Protein AF-Q8U1Q4-F1 (afdb_monomer)

Sequence (138 aa):
MEGVVPPRYCHSPSHGQFSWWAYNCQVYGEEGEEVIYLLFLVFGYSIMVFGALGLVRFPDLYTRLHAATKCDTGGMIGIILGLVFLTDASLFIKAKMFLLLFLIAMINPMVSHAIARGAYKMGIKPQVKVDMYGWDNP

Radius of gyration: 22.17 Å; Cα contacts (8 Å, |Δi|>4): 78; chains: 1; bounding box: 56×40×62 Å

Structure (mmCIF, N/CA/C/O backbone):
data_AF-Q8U1Q4-F1
#
_entry.id   AF-Q8U1Q4-F1
#
loop_
_atom_site.group_PDB
_atom_site.id
_atom_site.type_symbol
_atom_site.label_atom_id
_atom_site.label_alt_id
_atom_site.label_comp_id
_atom_site.label_asym_id
_atom_site.label_entity_id
_atom_site.label_seq_id
_atom_site.pdbx_PDB_ins_code
_atom_site.Cartn_x
_atom_site.Cartn_y
_atom_site.Cartn_z
_atom_site.occupancy
_atom_site.B_iso_or_equiv
_atom_site.auth_seq_id
_atom_site.auth_comp_id
_atom_site.auth_asym_id
_atom_site.auth_atom_id
_atom_site.pdbx_PDB_model_num
ATOM 1 N N . MET A 1 1 ? -28.191 -4.385 41.759 1.00 35.94 1 MET A N 1
ATOM 2 C CA . MET A 1 1 ? -26.988 -5.208 41.966 1.00 35.94 1 MET A CA 1
ATOM 3 C C . MET A 1 1 ? -27.149 -6.445 41.101 1.00 35.94 1 MET A C 1
ATOM 5 O O . MET A 1 1 ? -28.021 -7.254 41.371 1.00 35.94 1 MET A O 1
ATOM 9 N N . GLU A 1 2 ? -26.409 -6.445 39.991 1.00 43.47 2 GLU A N 1
ATOM 10 C CA . GLU A 1 2 ? -25.906 -7.621 39.265 1.00 43.47 2 GLU A CA 1
ATOM 11 C C . GLU A 1 2 ? -26.930 -8.643 38.750 1.00 43.47 2 GLU A C 1
ATOM 13 O O . GLU A 1 2 ? -27.045 -9.761 39.235 1.00 43.47 2 GLU A O 1
ATOM 18 N N . GLY A 1 3 ? -27.619 -8.265 37.674 1.00 33.81 3 GLY A N 1
ATOM 19 C CA . GLY A 1 3 ? -28.292 -9.198 36.770 1.00 33.81 3 GLY A CA 1
ATOM 20 C C . GLY A 1 3 ? -27.562 -9.298 35.432 1.00 33.81 3 GLY A C 1
ATOM 21 O O . GLY A 1 3 ? -28.179 -9.086 34.394 1.00 33.81 3 GLY A O 1
ATOM 22 N N . VAL A 1 4 ? -26.246 -9.548 35.444 1.00 47.12 4 VAL A N 1
ATOM 23 C CA . VAL A 1 4 ? -25.491 -9.893 34.227 1.00 47.12 4 VAL A CA 1
ATOM 24 C C . VAL A 1 4 ? -25.908 -11.305 33.829 1.00 47.12 4 VAL A C 1
ATOM 26 O O . VAL A 1 4 ? -25.449 -12.295 34.394 1.00 47.12 4 VAL A O 1
ATOM 29 N N . VAL A 1 5 ? -26.846 -11.389 32.892 1.00 55.16 5 VAL A N 1
ATOM 30 C CA . VAL A 1 5 ? -27.264 -12.648 32.277 1.00 55.16 5 VAL A CA 1
ATOM 31 C C . VAL A 1 5 ? -26.092 -13.160 31.428 1.00 55.16 5 VAL A C 1
ATOM 33 O O . VAL A 1 5 ? -25.649 -12.440 30.534 1.00 55.16 5 VAL A O 1
ATOM 36 N N . PRO A 1 6 ? -25.553 -14.368 31.666 1.00 53.53 6 PRO A N 1
ATOM 37 C CA . PRO A 1 6 ? -24.512 -14.911 30.804 1.00 53.53 6 PRO A CA 1
ATOM 38 C C . PRO A 1 6 ? -25.119 -15.344 29.456 1.00 53.53 6 PRO A C 1
ATOM 40 O O . PRO A 1 6 ? -26.159 -16.016 29.456 1.00 53.53 6 PRO A O 1
ATOM 43 N N . PRO A 1 7 ? -24.493 -15.036 28.304 1.00 52.34 7 PRO A N 1
ATOM 44 C CA . PRO A 1 7 ? -24.896 -15.626 27.036 1.00 52.34 7 PRO A CA 1
ATOM 45 C C . PRO A 1 7 ? -24.579 -17.125 27.060 1.00 52.34 7 PRO A C 1
ATOM 47 O O . PRO A 1 7 ? -23.431 -17.565 27.148 1.00 52.34 7 PRO A O 1
ATOM 50 N N . ARG A 1 8 ? -25.646 -17.920 27.025 1.00 52.16 8 ARG A N 1
ATOM 51 C CA . ARG A 1 8 ? -25.608 -19.377 26.983 1.00 52.16 8 ARG A CA 1
ATOM 52 C C . ARG A 1 8 ? -25.363 -19.854 25.542 1.00 52.16 8 ARG A C 1
ATOM 54 O O . ARG A 1 8 ? -26.208 -19.660 24.681 1.00 52.16 8 ARG A O 1
ATOM 61 N N . TYR A 1 9 ? -24.237 -20.552 25.366 1.00 49.09 9 TYR A N 1
ATOM 62 C CA . TYR A 1 9 ? -23.902 -21.518 24.306 1.00 49.09 9 TYR A CA 1
ATOM 63 C C . TYR A 1 9 ? -23.562 -20.990 22.900 1.00 49.09 9 TYR A C 1
ATOM 65 O O . TYR A 1 9 ? -24.341 -21.104 21.959 1.00 49.09 9 TYR A O 1
ATOM 73 N N . CYS A 1 10 ? -22.292 -20.609 22.717 1.00 41.25 10 CYS A N 1
ATOM 74 C CA . CYS A 1 10 ? -21.593 -20.867 21.457 1.00 41.25 10 CYS A CA 1
ATOM 75 C C . CYS A 1 10 ? -21.393 -22.382 21.321 1.00 41.25 10 CYS A C 1
ATOM 77 O O . CYS A 1 10 ? -20.514 -22.966 21.958 1.00 41.25 10 CYS A O 1
ATOM 79 N N . HIS A 1 11 ? -22.220 -23.029 20.507 1.00 41.91 11 HIS A N 1
ATOM 80 C CA . HIS A 1 11 ? -21.928 -24.376 20.041 1.00 41.91 11 HIS A CA 1
ATOM 81 C C . HIS A 1 11 ? -20.732 -24.281 19.083 1.00 41.91 11 HIS A C 1
ATOM 83 O O . HIS A 1 11 ? -20.810 -23.606 18.061 1.00 41.91 11 HIS A O 1
ATOM 89 N N . SER A 1 12 ? -19.614 -24.916 19.433 1.00 51.47 12 SER A N 1
ATOM 90 C CA . SER A 1 12 ? -18.468 -25.093 18.537 1.00 51.47 12 SER A CA 1
ATOM 91 C C . SER A 1 12 ? -18.867 -26.019 17.381 1.0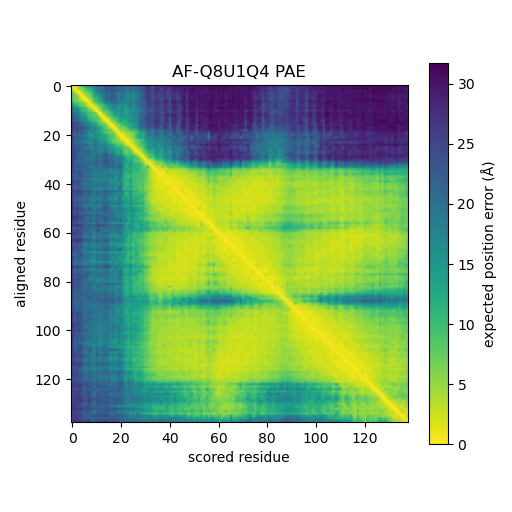0 51.47 12 SER A C 1
ATOM 93 O O . SER A 1 12 ? -19.249 -27.163 17.652 1.00 51.47 12 SER A O 1
ATOM 95 N N . PRO A 1 13 ? -18.777 -25.592 16.107 1.00 45.38 13 PRO A N 1
ATOM 96 C CA . PRO A 1 13 ? -18.748 -26.502 14.980 1.00 45.38 13 PRO A CA 1
ATOM 97 C C . PRO A 1 13 ? -17.285 -26.891 14.746 1.00 45.38 13 PRO A C 1
ATOM 99 O O . PRO A 1 13 ? -16.493 -26.157 14.152 1.00 45.38 13 PRO A O 1
ATOM 102 N N . SER A 1 14 ? -16.912 -28.068 15.236 1.00 53.03 14 SER A N 1
ATOM 103 C CA . SER A 1 14 ? -15.761 -28.795 14.713 1.00 53.03 14 SER A CA 1
ATOM 104 C C . SER A 1 14 ? -15.999 -29.068 13.224 1.00 53.03 14 SER A C 1
ATOM 106 O O . SER A 1 14 ? -17.073 -29.548 12.877 1.00 53.03 14 SER A O 1
ATOM 108 N N . HIS A 1 15 ? -14.984 -28.805 12.393 1.00 42.06 15 HIS A N 1
ATOM 109 C CA . HIS A 1 15 ? -14.918 -28.937 10.924 1.00 42.06 15 HIS A CA 1
ATOM 110 C C . HIS A 1 15 ? -15.135 -27.638 10.110 1.00 42.06 15 HIS A C 1
ATOM 112 O O . HIS A 1 15 ? -16.161 -27.411 9.488 1.00 42.06 15 HIS A O 1
ATOM 118 N N . GLY A 1 16 ? -14.070 -26.837 9.991 1.00 50.59 16 GLY A N 1
ATOM 119 C CA . GLY A 1 16 ? -13.467 -26.622 8.667 1.00 50.59 16 GLY A CA 1
ATOM 120 C C . GLY A 1 16 ? -14.094 -25.649 7.659 1.00 50.59 16 GLY A C 1
ATOM 121 O O . GLY A 1 16 ? -13.717 -25.746 6.494 1.00 50.59 16 GLY A O 1
ATOM 122 N N . GLN A 1 17 ? -14.962 -24.702 8.032 1.00 44.31 17 GLN A N 1
ATOM 123 C CA . GLN A 1 17 ? -15.272 -23.537 7.182 1.00 44.31 17 GLN A CA 1
ATOM 124 C C . GLN A 1 17 ? -15.967 -22.413 7.972 1.00 44.31 17 GLN A C 1
ATOM 126 O O . GLN A 1 17 ? -16.822 -22.676 8.807 1.00 44.31 17 GLN A O 1
ATOM 131 N N . PHE A 1 18 ? -15.613 -21.159 7.661 1.00 43.69 18 PHE A N 1
ATOM 132 C CA . PHE A 1 18 ? -16.285 -19.918 8.084 1.00 43.69 18 PHE A CA 1
ATOM 133 C C . PHE A 1 18 ? -16.177 -19.500 9.569 1.00 43.69 18 PHE A C 1
ATOM 135 O O . PHE A 1 18 ? -17.147 -19.500 10.320 1.00 43.69 18 PHE A O 1
ATOM 142 N N . SER A 1 19 ? -15.025 -18.929 9.951 1.00 49.03 19 SER A N 1
ATOM 143 C CA . SER A 1 19 ? -14.927 -18.020 11.112 1.00 49.03 19 SER A CA 1
ATOM 144 C C . SER A 1 19 ? -15.813 -16.767 10.977 1.00 49.03 19 SER A C 1
ATOM 146 O O . SER A 1 19 ? -16.064 -16.081 11.958 1.00 49.03 19 SER A O 1
ATOM 148 N N . TRP A 1 20 ? -16.324 -16.479 9.777 1.00 43.38 20 TRP A N 1
ATOM 149 C CA . TRP A 1 20 ? -17.102 -15.288 9.429 1.00 43.38 20 TRP A CA 1
ATOM 150 C C . TRP A 1 20 ? -18.419 -15.129 10.216 1.00 43.38 20 TRP A C 1
ATOM 152 O O . TRP A 1 20 ? -18.794 -14.007 10.536 1.00 43.38 20 TRP A O 1
ATOM 162 N N . TRP A 1 21 ? -19.122 -16.205 10.585 1.00 37.50 21 TRP A N 1
ATOM 163 C CA . TRP A 1 21 ? -20.447 -16.099 11.232 1.00 37.50 21 TRP A CA 1
ATOM 164 C C . TRP A 1 21 ? -20.398 -15.633 12.702 1.00 37.50 21 TRP A C 1
ATOM 166 O O . TRP A 1 21 ? -21.326 -14.979 13.165 1.00 37.50 21 TRP A O 1
ATOM 176 N N . ALA A 1 22 ? -19.304 -15.894 13.427 1.00 44.94 22 ALA A N 1
ATOM 177 C CA . ALA A 1 22 ? -19.152 -15.471 14.826 1.00 44.94 22 ALA A CA 1
ATOM 178 C C . ALA A 1 22 ? -18.764 -13.985 14.970 1.00 44.94 22 ALA A C 1
ATOM 180 O O . ALA A 1 22 ? -19.193 -13.332 15.916 1.00 44.94 22 ALA A O 1
ATOM 181 N N . TYR A 1 23 ? -18.009 -13.431 14.012 1.00 52.00 23 TYR A N 1
ATOM 182 C CA . TYR A 1 23 ? -17.658 -12.002 13.990 1.00 52.00 23 TYR A CA 1
ATOM 183 C C . TYR A 1 23 ? -18.864 -11.101 13.684 1.00 52.00 23 TYR A C 1
ATOM 185 O O . TYR A 1 23 ? -18.948 -9.996 14.207 1.00 52.00 23 TYR A O 1
ATOM 193 N N . ASN A 1 24 ? -19.813 -11.571 12.867 1.00 49.53 24 ASN A N 1
ATOM 194 C CA . ASN A 1 24 ? -20.966 -10.766 12.451 1.00 49.53 24 ASN A CA 1
ATOM 195 C C . ASN A 1 24 ? -21.992 -10.527 13.573 1.00 49.53 24 ASN A C 1
ATOM 197 O O . ASN A 1 24 ? -22.751 -9.571 13.494 1.00 49.53 24 ASN A O 1
ATOM 201 N N . CYS A 1 25 ? -22.019 -11.345 14.630 1.00 42.94 25 CYS A N 1
ATOM 202 C CA . CYS A 1 25 ? -23.035 -11.225 15.682 1.00 42.94 25 CYS A CA 1
ATOM 203 C C . CYS A 1 25 ? -22.681 -10.210 16.790 1.00 42.94 25 CYS A C 1
ATOM 205 O O . CYS A 1 25 ? -23.539 -9.896 17.608 1.00 42.94 25 CYS A O 1
ATOM 207 N N . GLN A 1 26 ? -21.442 -9.698 16.829 1.00 47.78 26 GLN A N 1
ATOM 208 C CA . GLN A 1 26 ? -20.974 -8.734 17.840 1.00 47.78 26 GLN A CA 1
ATOM 209 C C . GLN A 1 26 ? -21.002 -7.270 17.355 1.00 47.78 26 GLN A C 1
ATOM 211 O O . GLN A 1 26 ? -20.800 -6.366 18.153 1.00 47.78 26 GLN A O 1
ATOM 216 N N . VAL A 1 27 ? -21.258 -7.031 16.063 1.00 53.78 27 VAL A N 1
ATOM 217 C CA . VAL A 1 27 ? -21.132 -5.708 15.416 1.00 53.78 27 VAL A CA 1
ATOM 218 C C . VAL A 1 27 ? -22.473 -4.964 15.266 1.00 53.78 27 VAL A C 1
ATOM 220 O O . VAL A 1 27 ? -22.474 -3.783 14.952 1.00 53.78 27 VAL A O 1
ATOM 223 N N . TYR A 1 28 ? -23.615 -5.616 15.514 1.00 48.00 28 TYR A N 1
ATOM 224 C CA . TYR A 1 28 ? -24.951 -5.014 15.364 1.00 48.00 28 TYR A CA 1
ATOM 225 C C . TYR A 1 28 ? -25.431 -4.321 16.646 1.00 48.00 28 TYR A C 1
ATOM 227 O O . TYR A 1 28 ? -26.325 -4.831 17.329 1.00 48.00 28 TYR A O 1
ATOM 235 N N . GLY A 1 29 ? -24.853 -3.174 16.986 1.00 44.25 29 GLY A N 1
ATOM 236 C CA . GLY A 1 29 ? -25.367 -2.383 18.096 1.00 44.25 29 GLY A CA 1
ATOM 237 C C . GLY A 1 29 ? -24.450 -1.250 18.519 1.00 44.25 29 GLY A C 1
ATOM 238 O O . GLY A 1 29 ? -23.712 -1.437 19.477 1.00 44.25 29 GLY A O 1
ATOM 239 N N . GLU A 1 30 ? -24.525 -0.107 17.831 1.00 46.94 30 GLU A N 1
ATOM 240 C CA . GLU A 1 30 ? -24.546 1.269 18.379 1.00 46.94 30 GLU A CA 1
ATOM 241 C C . GLU A 1 30 ? -24.826 2.270 17.228 1.00 46.94 30 GLU A C 1
ATOM 243 O O . GLU A 1 30 ? -24.016 2.455 16.321 1.00 46.94 30 GLU A O 1
ATOM 24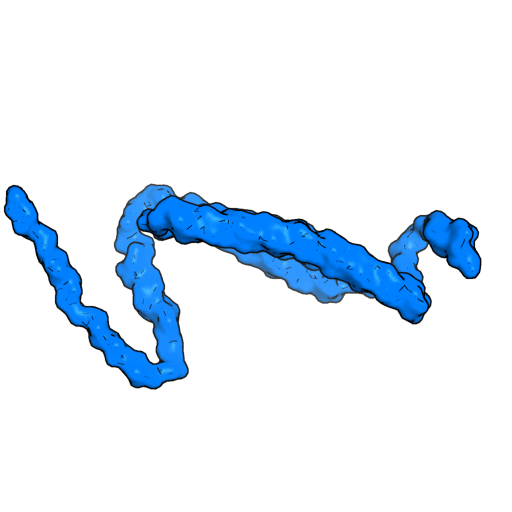8 N N . GLU A 1 31 ? -25.982 2.946 17.244 1.00 56.41 31 GLU A N 1
ATOM 249 C CA . GLU A 1 31 ? -26.594 3.615 16.071 1.00 56.41 31 GLU A CA 1
ATOM 250 C C . GLU A 1 31 ? -25.910 4.922 15.574 1.00 56.41 31 GLU A C 1
ATOM 252 O O . GLU A 1 31 ? -26.512 5.709 14.842 1.00 56.41 31 GLU A O 1
ATOM 257 N N . GLY A 1 32 ? -24.639 5.168 15.922 1.00 58.59 32 GLY A N 1
ATOM 258 C CA . GLY A 1 32 ? -23.882 6.365 15.506 1.00 58.59 32 GLY A CA 1
ATOM 259 C C . GLY A 1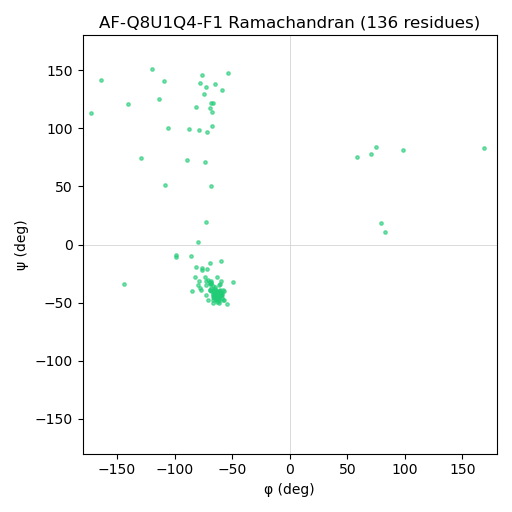 32 ? -22.390 6.148 15.219 1.00 58.59 32 GLY A C 1
ATOM 260 O O . GLY A 1 32 ? -21.851 6.752 14.290 1.00 58.59 32 GLY A O 1
ATOM 261 N N . GLU A 1 33 ? -21.727 5.250 15.950 1.00 57.47 33 GLU A N 1
ATOM 262 C CA . GLU A 1 33 ? -20.303 4.912 15.762 1.00 57.47 33 GLU A CA 1
ATOM 263 C C . GLU A 1 33 ? -20.085 3.999 14.536 1.00 57.47 33 GLU A C 1
ATOM 265 O O . GLU A 1 33 ? -18.992 3.946 13.960 1.00 57.47 33 GLU A O 1
ATOM 270 N N . GLU A 1 34 ? -21.144 3.315 14.080 1.00 66.31 34 GLU A N 1
ATOM 271 C CA . GLU A 1 34 ? -21.050 2.320 13.012 1.00 66.31 34 GLU A CA 1
ATOM 272 C C . GLU A 1 34 ? -20.637 2.893 11.657 1.00 66.31 34 GLU A C 1
ATOM 274 O O . GLU A 1 34 ? -19.850 2.310 10.903 1.00 66.31 34 GLU A O 1
ATOM 279 N N . VAL A 1 35 ? -21.124 4.094 11.366 1.00 76.00 35 VAL A N 1
ATOM 280 C CA . VAL A 1 35 ? -20.897 4.757 10.082 1.00 76.00 35 VAL A CA 1
ATOM 281 C C . VAL A 1 35 ? -19.432 5.167 9.929 1.00 76.00 35 VAL A C 1
ATOM 283 O O . VAL A 1 35 ? -18.890 5.108 8.825 1.00 76.00 35 VAL A O 1
ATOM 286 N N . ILE A 1 36 ? -18.771 5.544 11.027 1.00 81.56 36 ILE A N 1
ATOM 287 C CA . ILE A 1 36 ? -17.391 6.046 11.027 1.00 81.56 36 ILE A CA 1
ATOM 288 C C . ILE A 1 36 ? -16.404 4.919 10.720 1.00 81.56 36 ILE A C 1
ATOM 290 O O . ILE A 1 36 ? -15.545 5.085 9.844 1.00 81.56 36 ILE A O 1
ATOM 294 N N . TYR A 1 37 ? -16.527 3.763 11.385 1.00 81.69 37 TYR A N 1
ATOM 295 C CA . TYR A 1 37 ? -15.626 2.643 11.104 1.00 81.69 37 TYR A CA 1
ATOM 296 C C . TYR A 1 37 ? -15.877 2.064 9.706 1.00 81.69 37 TYR A C 1
ATOM 298 O O . TYR A 1 37 ? -14.912 1.719 9.018 1.00 81.69 37 TYR A O 1
ATOM 306 N N . LEU A 1 38 ? -17.140 2.002 9.253 1.00 84.44 38 LEU A N 1
ATOM 307 C CA . LEU A 1 38 ? -17.497 1.568 7.898 1.00 84.44 38 LEU A CA 1
ATOM 308 C C . LEU A 1 38 ? -16.868 2.482 6.846 1.00 84.44 38 LEU A C 1
ATOM 310 O O . LEU A 1 38 ? -16.286 1.986 5.882 1.00 84.44 38 LEU A O 1
ATOM 314 N N . LEU A 1 39 ? -16.918 3.802 7.050 1.00 88.38 39 LEU A N 1
ATOM 315 C CA . LEU A 1 39 ? -16.269 4.780 6.174 1.00 88.38 39 LEU A CA 1
ATOM 316 C C . LEU A 1 39 ? -14.765 4.522 6.064 1.00 88.38 39 LEU A C 1
ATOM 318 O O . LEU A 1 39 ? -14.234 4.465 4.955 1.00 88.38 39 LEU A O 1
ATOM 322 N N . PHE A 1 40 ? -14.088 4.320 7.196 1.00 87.69 40 PHE A N 1
ATOM 323 C CA . PHE A 1 40 ? -12.651 4.041 7.227 1.00 87.69 40 PHE A CA 1
ATOM 324 C C . PHE A 1 40 ? -12.286 2.712 6.553 1.00 87.69 40 PHE A C 1
ATOM 326 O O . PHE A 1 40 ? -11.312 2.653 5.795 1.00 87.69 40 PHE A O 1
ATOM 333 N N . LEU A 1 41 ? -13.083 1.664 6.773 1.00 88.50 41 LEU A N 1
ATOM 334 C CA . LEU A 1 41 ? -12.889 0.354 6.149 1.00 88.50 41 LEU A CA 1
ATOM 335 C C . LEU A 1 41 ? -13.105 0.400 4.636 1.00 88.50 41 LEU A C 1
ATOM 337 O O . LEU A 1 41 ? -12.261 -0.086 3.881 1.00 88.50 41 LEU A O 1
ATOM 341 N N . VAL A 1 42 ? -14.201 1.012 4.184 1.00 90.62 42 VAL A N 1
ATOM 342 C CA . VAL A 1 42 ? -14.509 1.165 2.756 1.00 90.62 42 VAL A CA 1
ATOM 343 C C . VAL A 1 42 ? -13.451 2.031 2.079 1.00 90.62 42 VAL A C 1
ATOM 345 O O . VAL A 1 42 ? -12.987 1.688 0.991 1.00 90.62 42 VAL A O 1
ATOM 348 N N . PHE A 1 43 ? -13.006 3.106 2.730 1.00 91.81 43 PHE A N 1
ATOM 349 C CA . PHE A 1 43 ? -11.934 3.953 2.220 1.00 91.81 43 PHE A CA 1
ATOM 350 C C . PHE A 1 43 ? -10.617 3.175 2.073 1.00 91.81 43 PHE A C 1
ATOM 352 O O . PHE A 1 43 ? -10.040 3.158 0.983 1.00 91.81 43 PHE A O 1
ATOM 359 N N . GLY A 1 44 ? -10.183 2.457 3.115 1.00 91.44 44 GLY A N 1
ATOM 360 C CA . GLY A 1 44 ? -8.980 1.618 3.071 1.00 91.44 44 GLY A CA 1
ATOM 361 C C . GLY A 1 44 ? -9.049 0.532 1.992 1.00 91.44 44 GLY A C 1
ATOM 362 O O . GLY A 1 44 ? -8.102 0.356 1.220 1.00 91.44 44 GLY A O 1
ATOM 363 N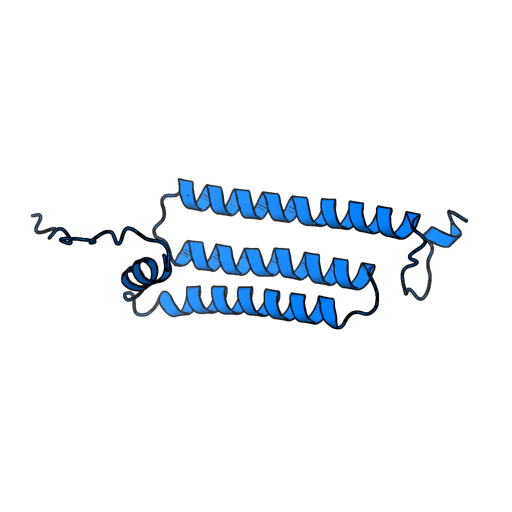 N . TYR A 1 45 ? -10.194 -0.143 1.872 1.00 91.94 45 TYR A N 1
ATOM 364 C CA . TYR A 1 45 ? -10.418 -1.157 0.842 1.00 91.94 45 TYR A CA 1
ATOM 365 C C . TYR A 1 45 ? -10.405 -0.557 -0.568 1.00 91.94 45 TYR A C 1
ATOM 367 O O . TYR A 1 45 ? -9.769 -1.106 -1.468 1.00 91.94 45 TYR A O 1
ATOM 375 N N . SER A 1 46 ? -11.036 0.605 -0.762 1.00 93.56 46 SER A N 1
ATOM 376 C CA . SER A 1 46 ? -11.041 1.288 -2.057 1.00 93.56 46 SER A CA 1
ATOM 377 C C . SER A 1 46 ? -9.620 1.607 -2.531 1.00 93.56 46 SER A C 1
ATOM 379 O O . SER A 1 46 ? -9.293 1.346 -3.687 1.00 93.56 46 SER A O 1
ATOM 381 N N . ILE A 1 47 ? -8.734 2.060 -1.633 1.00 93.00 47 ILE A N 1
ATOM 382 C CA . ILE A 1 47 ? -7.325 2.339 -1.948 1.00 93.00 47 ILE A CA 1
ATOM 383 C C . ILE A 1 47 ? -6.584 1.063 -2.363 1.00 93.00 47 ILE A C 1
ATOM 385 O O . ILE A 1 47 ? -5.808 1.103 -3.321 1.00 93.00 47 ILE A O 1
ATOM 389 N N . MET A 1 48 ? -6.831 -0.069 -1.697 1.00 93.00 48 MET A N 1
ATOM 390 C CA . MET A 1 48 ? -6.244 -1.353 -2.099 1.00 93.00 48 MET A CA 1
ATOM 391 C C . MET A 1 48 ? -6.722 -1.795 -3.485 1.00 93.00 48 MET A C 1
ATOM 393 O O . MET A 1 48 ? -5.909 -2.242 -4.297 1.00 93.00 48 MET A O 1
ATOM 397 N N . VAL A 1 49 ? -8.006 -1.602 -3.800 1.00 93.75 49 VAL A N 1
ATOM 398 C CA . VAL A 1 49 ? -8.552 -1.883 -5.136 1.00 93.75 49 VAL A CA 1
ATOM 399 C C . VAL A 1 49 ? -7.924 -0.966 -6.190 1.00 93.75 49 VAL A C 1
ATOM 401 O O . VAL A 1 49 ? -7.462 -1.451 -7.224 1.00 93.75 49 VAL A O 1
ATOM 404 N N . PHE A 1 50 ? -7.827 0.341 -5.929 1.00 91.94 50 PHE A N 1
ATOM 405 C CA . PHE A 1 50 ? -7.145 1.276 -6.831 1.00 91.94 50 PHE A CA 1
ATOM 406 C C . PHE A 1 50 ? -5.660 0.935 -7.009 1.00 91.94 50 PHE A C 1
ATOM 408 O O . PHE A 1 50 ? -5.130 1.078 -8.110 1.00 91.94 50 PHE A O 1
ATOM 415 N N . GLY A 1 51 ? -5.001 0.428 -5.968 1.00 90.88 51 GLY A N 1
ATOM 416 C CA . GLY A 1 51 ? -3.623 -0.056 -6.038 1.00 90.88 51 GLY A CA 1
ATOM 417 C C . GLY A 1 51 ? -3.453 -1.282 -6.915 1.00 90.88 51 GLY A C 1
ATOM 418 O O . GLY A 1 51 ? -2.567 -1.304 -7.770 1.00 90.88 51 GLY A O 1
ATOM 419 N N . ALA A 1 52 ? -4.339 -2.266 -6.764 1.00 91.44 52 ALA A N 1
ATOM 420 C CA . ALA A 1 52 ? -4.365 -3.446 -7.621 1.00 91.44 52 ALA A CA 1
ATOM 421 C C . ALA A 1 52 ? -4.617 -3.066 -9.091 1.00 91.44 52 ALA A C 1
ATOM 423 O O . ALA A 1 52 ? -3.921 -3.548 -9.987 1.00 91.44 52 ALA A O 1
ATOM 424 N N . LEU A 1 53 ? -5.544 -2.136 -9.345 1.00 93.12 53 LEU A N 1
ATOM 425 C CA . LEU A 1 53 ? -5.795 -1.597 -10.686 1.00 93.12 53 LEU A CA 1
ATOM 426 C C . LEU A 1 53 ? -4.580 -0.839 -11.245 1.00 93.12 53 LEU A C 1
ATOM 428 O O . LEU A 1 53 ? -4.245 -0.996 -12.421 1.00 93.12 53 LEU A O 1
ATOM 432 N N . GLY A 1 54 ? -3.890 -0.054 -10.413 1.00 88.12 54 GLY A N 1
ATOM 433 C CA . GLY A 1 54 ? -2.653 0.638 -10.780 1.00 88.12 54 GLY A CA 1
ATOM 434 C C . GLY A 1 54 ? -1.548 -0.336 -11.189 1.00 88.12 54 GLY A C 1
ATOM 435 O O . GLY A 1 54 ? -0.902 -0.146 -12.217 1.00 88.12 54 GLY A O 1
ATOM 436 N N . LEU A 1 55 ? -1.389 -1.433 -10.450 1.00 90.19 55 LEU A N 1
ATOM 437 C CA . LEU A 1 55 ? -0.430 -2.500 -10.753 1.00 90.19 55 LEU A CA 1
ATOM 438 C C . LEU A 1 55 ? -0.647 -3.129 -12.138 1.00 90.19 55 LEU A C 1
ATOM 440 O O . LEU A 1 55 ? 0.326 -3.409 -12.839 1.00 90.19 55 LEU A O 1
ATOM 444 N N . VAL A 1 56 ? -1.907 -3.315 -12.546 1.00 91.94 56 VAL A N 1
ATOM 445 C CA . VAL A 1 56 ? -2.262 -3.868 -13.865 1.00 91.94 56 VAL A CA 1
ATOM 446 C C . VAL A 1 56 ? -2.100 -2.831 -14.978 1.00 91.94 56 VAL A C 1
ATOM 448 O O . VAL A 1 56 ? -1.651 -3.171 -16.073 1.00 91.94 56 VAL A O 1
ATOM 451 N N . ARG A 1 57 ? -2.458 -1.565 -14.725 1.00 92.00 57 ARG A N 1
ATOM 452 C CA . ARG A 1 57 ? -2.479 -0.52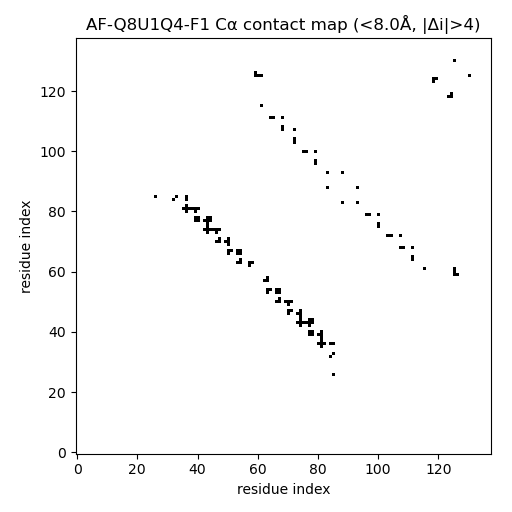6 -15.766 1.00 92.00 57 ARG A CA 1
ATOM 453 C C . ARG A 1 57 ? -1.115 0.100 -16.045 1.00 92.00 57 ARG A C 1
ATOM 455 O O . ARG A 1 57 ? -0.894 0.564 -17.163 1.00 92.00 57 ARG A O 1
ATOM 462 N N . PHE A 1 58 ? -0.209 0.137 -15.070 1.00 89.69 58 PHE A N 1
ATOM 463 C CA . PHE A 1 58 ? 1.106 0.732 -15.283 1.00 89.69 58 PHE A CA 1
ATOM 464 C C . PHE A 1 58 ? 2.004 -0.182 -16.136 1.00 89.69 58 PHE A C 1
ATOM 466 O O . PHE A 1 58 ? 2.129 -1.368 -15.832 1.00 89.69 58 PHE A O 1
ATOM 473 N N . PRO A 1 59 ? 2.638 0.324 -17.209 1.00 84.94 59 PRO A N 1
ATOM 474 C CA . PRO A 1 59 ? 3.474 -0.494 -18.091 1.00 84.94 59 PRO A CA 1
ATOM 475 C C . PRO A 1 59 ? 4.897 -0.729 -17.553 1.00 84.94 59 PRO A C 1
ATOM 477 O O . PRO A 1 59 ? 5.545 -1.679 -17.976 1.00 84.94 59 PRO A O 1
ATOM 480 N N . ASP A 1 60 ? 5.380 0.096 -16.618 1.00 88.75 60 ASP A N 1
ATOM 481 C CA . ASP A 1 60 ? 6.770 0.082 -16.143 1.00 88.75 60 ASP A CA 1
ATOM 482 C C . ASP A 1 60 ? 6.906 -0.458 -14.706 1.00 88.75 60 ASP A C 1
ATOM 484 O O . ASP A 1 60 ? 6.094 -0.141 -13.832 1.00 88.75 60 ASP A O 1
ATOM 488 N N . LEU A 1 61 ? 7.955 -1.248 -14.441 1.00 89.31 61 LEU A N 1
ATOM 489 C CA . LEU A 1 61 ? 8.176 -1.909 -13.147 1.00 89.31 61 LEU A CA 1
ATOM 490 C C . LEU A 1 61 ? 8.304 -0.899 -11.998 1.00 89.31 61 LEU A C 1
ATOM 492 O O . LEU A 1 61 ? 7.671 -1.081 -10.959 1.00 89.31 61 LEU A O 1
ATOM 496 N N . TYR A 1 62 ? 9.050 0.191 -12.184 1.00 90.69 62 TYR A N 1
ATOM 497 C CA . TYR A 1 62 ? 9.259 1.203 -11.145 1.00 90.69 62 TYR A CA 1
ATOM 498 C C . TYR A 1 62 ? 7.956 1.935 -10.823 1.00 90.69 62 TYR A C 1
ATOM 500 O O . TYR A 1 62 ? 7.633 2.160 -9.654 1.00 90.69 62 TYR A O 1
ATOM 508 N N . THR A 1 63 ? 7.156 2.235 -11.849 1.00 91.25 63 THR A N 1
ATOM 509 C CA . THR A 1 63 ? 5.834 2.853 -11.654 1.00 91.25 63 THR A CA 1
ATOM 510 C C . THR A 1 63 ? 4.844 1.922 -10.943 1.00 91.25 63 THR A C 1
ATOM 512 O O . THR A 1 63 ? 4.090 2.385 -10.084 1.00 91.25 63 THR A O 1
ATOM 515 N N . ARG A 1 64 ? 4.898 0.605 -11.200 1.00 92.62 64 ARG A N 1
ATOM 516 C CA . ARG A 1 64 ? 4.126 -0.407 -10.451 1.00 92.62 64 ARG A CA 1
ATOM 517 C C . ARG A 1 64 ? 4.550 -0.483 -8.986 1.00 92.62 64 ARG A C 1
ATOM 519 O O . ARG A 1 64 ? 3.691 -0.539 -8.111 1.00 92.62 64 ARG A O 1
ATOM 526 N N . LEU A 1 65 ? 5.855 -0.453 -8.717 1.00 92.56 65 LEU A N 1
ATOM 527 C CA . LEU A 1 65 ? 6.421 -0.508 -7.365 1.00 92.56 65 LEU A CA 1
ATOM 528 C C . LEU A 1 65 ? 5.997 0.704 -6.520 1.00 92.56 65 LEU A C 1
ATOM 530 O O . LEU A 1 65 ? 5.633 0.576 -5.348 1.00 92.56 65 LEU A O 1
ATOM 534 N N . HIS A 1 66 ? 5.979 1.884 -7.142 1.00 90.44 66 HIS A N 1
ATOM 535 C CA . HIS A 1 66 ? 5.512 3.119 -6.514 1.00 90.44 66 HIS A CA 1
ATOM 536 C C . HIS A 1 66 ? 4.014 3.092 -6.213 1.00 90.44 66 HIS A C 1
ATOM 538 O O . HIS A 1 66 ? 3.580 3.505 -5.139 1.00 90.44 66 HIS A O 1
ATOM 544 N N . ALA A 1 67 ? 3.211 2.588 -7.151 1.00 92.44 67 ALA A N 1
ATOM 545 C CA . ALA A 1 67 ? 1.780 2.420 -6.934 1.00 92.44 67 ALA A CA 1
ATOM 546 C C . ALA A 1 67 ? 1.500 1.426 -5.792 1.00 92.44 67 ALA A C 1
ATOM 548 O O . ALA A 1 67 ? 0.706 1.726 -4.903 1.00 92.44 67 ALA A O 1
ATOM 549 N N . ALA A 1 68 ? 2.206 0.291 -5.768 1.00 92.31 68 ALA A N 1
ATOM 550 C CA . ALA A 1 68 ? 2.040 -0.747 -4.752 1.00 92.31 68 ALA A CA 1
ATOM 551 C C . ALA A 1 68 ? 2.349 -0.237 -3.335 1.00 92.31 68 ALA A C 1
ATOM 553 O O . ALA A 1 68 ? 1.539 -0.404 -2.427 1.00 92.31 68 ALA A O 1
ATOM 554 N N . THR A 1 69 ? 3.482 0.444 -3.151 1.00 92.81 69 THR A N 1
ATOM 555 C CA . THR A 1 69 ? 3.909 0.951 -1.832 1.00 92.81 69 THR A CA 1
ATOM 556 C C . THR A 1 69 ? 2.969 2.018 -1.265 1.00 92.81 69 THR A C 1
ATOM 558 O O . THR A 1 69 ? 2.665 2.009 -0.067 1.00 92.81 69 THR A O 1
ATOM 561 N N . LYS A 1 70 ? 2.454 2.917 -2.113 1.00 91.06 70 LYS A N 1
ATOM 562 C CA . LYS A 1 70 ? 1.455 3.921 -1.709 1.00 91.06 70 LYS A CA 1
ATOM 563 C C . LYS A 1 70 ? 0.137 3.292 -1.276 1.00 91.06 70 LYS A C 1
ATOM 565 O O . LYS A 1 70 ? -0.445 3.710 -0.278 1.00 91.06 70 LYS A O 1
ATOM 570 N N . CYS A 1 71 ? -0.337 2.306 -2.029 1.00 93.06 71 CYS A N 1
ATOM 571 C CA . CYS A 1 71 ? -1.614 1.666 -1.745 1.00 93.06 71 CYS A CA 1
ATOM 572 C C . CYS A 1 71 ? -1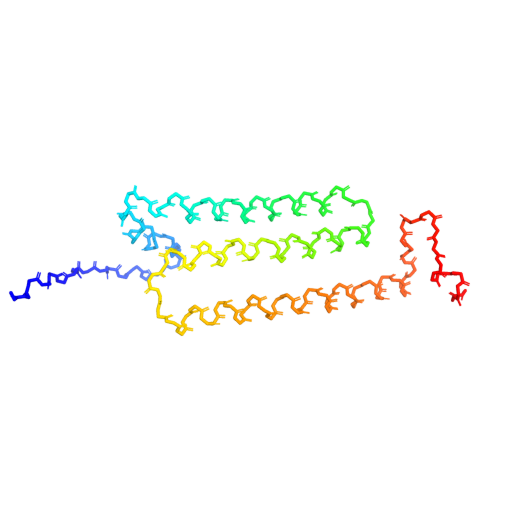.556 0.762 -0.515 1.00 93.06 71 CYS A C 1
ATOM 574 O O . CYS A 1 71 ? -2.523 0.730 0.239 1.00 93.06 71 CYS A O 1
ATOM 576 N N . ASP A 1 72 ? -0.431 0.090 -0.276 1.00 92.38 72 ASP A N 1
ATOM 577 C CA . ASP A 1 72 ? -0.266 -0.772 0.894 1.00 92.38 72 ASP A CA 1
ATOM 578 C C . ASP A 1 72 ? -0.260 0.044 2.198 1.00 92.38 72 ASP A C 1
ATOM 580 O O . ASP A 1 72 ? -1.070 -0.188 3.096 1.00 92.38 72 ASP A O 1
ATOM 584 N N . THR A 1 73 ? 0.564 1.096 2.259 1.00 91.69 73 THR A N 1
ATOM 585 C CA . THR A 1 73 ? 0.617 1.992 3.429 1.00 91.69 73 THR A CA 1
ATOM 586 C C . THR A 1 73 ? -0.696 2.741 3.659 1.00 91.69 73 THR A C 1
ATOM 588 O O . THR A 1 73 ? -1.202 2.752 4.780 1.00 91.69 73 THR A O 1
ATOM 591 N N . GLY A 1 74 ? -1.296 3.321 2.613 1.00 89.88 74 GLY A N 1
ATOM 592 C CA . GLY A 1 7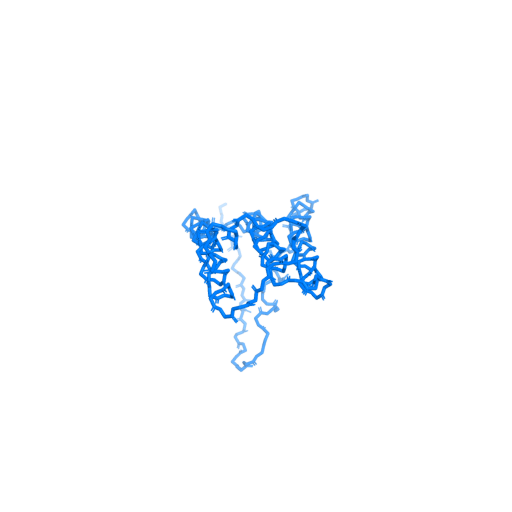4 ? -2.578 4.023 2.725 1.00 89.88 74 GLY A CA 1
ATOM 593 C C . GLY A 1 74 ? -3.743 3.102 3.106 1.00 89.88 74 GLY A C 1
ATOM 594 O O . GLY A 1 74 ? -4.565 3.463 3.950 1.00 89.88 74 GLY A O 1
ATOM 595 N N . GLY A 1 75 ? -3.793 1.896 2.530 1.00 91.44 75 GLY A N 1
ATOM 596 C CA . GLY A 1 75 ? -4.831 0.903 2.807 1.00 91.44 75 GLY A CA 1
ATOM 597 C C . GLY A 1 75 ? -4.765 0.367 4.236 1.00 91.44 75 GLY A C 1
ATOM 598 O O . GLY A 1 75 ? -5.784 0.331 4.927 1.00 91.44 75 GLY A O 1
ATOM 599 N N . MET A 1 76 ? -3.567 0.021 4.720 1.00 91.75 76 MET A N 1
ATOM 600 C CA . MET A 1 76 ? -3.393 -0.473 6.090 1.00 91.75 76 MET A CA 1
ATOM 601 C C . MET A 1 76 ? -3.719 0.573 7.151 1.00 91.75 76 MET A C 1
ATOM 603 O O . MET A 1 76 ? -4.327 0.222 8.160 1.00 91.75 76 MET A O 1
ATOM 607 N N . ILE A 1 77 ? -3.374 1.847 6.925 1.00 91.12 77 ILE A N 1
ATOM 608 C CA . ILE A 1 77 ? -3.759 2.935 7.838 1.00 91.12 77 ILE A CA 1
ATOM 609 C C . ILE A 1 77 ? -5.287 3.003 7.959 1.00 91.12 77 ILE A C 1
ATOM 611 O O . ILE A 1 77 ? -5.806 3.049 9.072 1.00 91.12 77 ILE A O 1
ATOM 615 N N . GLY A 1 78 ? -6.010 2.946 6.834 1.00 88.56 78 GLY A N 1
ATOM 616 C CA . GLY A 1 78 ? -7.476 2.977 6.826 1.00 88.56 78 GLY A CA 1
ATOM 617 C C . GLY A 1 78 ? -8.110 1.791 7.562 1.00 88.56 78 GLY A C 1
ATOM 618 O O . GLY A 1 78 ? -8.979 1.979 8.414 1.00 88.56 78 GLY A O 1
ATOM 619 N N . ILE A 1 79 ? -7.627 0.575 7.289 1.00 89.12 79 ILE A N 1
ATOM 620 C CA . ILE A 1 79 ? -8.141 -0.661 7.903 1.00 89.12 79 ILE A CA 1
ATOM 621 C C . ILE A 1 79 ? -7.861 -0.690 9.411 1.00 89.12 79 ILE A C 1
ATOM 623 O O . ILE A 1 79 ? -8.746 -1.034 10.192 1.00 89.12 79 ILE A O 1
ATOM 627 N N . ILE A 1 80 ? -6.652 -0.315 9.840 1.00 87.94 80 ILE A N 1
ATOM 628 C CA . ILE A 1 80 ? -6.275 -0.340 11.260 1.00 87.94 80 ILE A CA 1
ATOM 629 C C . ILE A 1 80 ? -7.028 0.728 12.048 1.00 87.94 80 ILE A C 1
ATOM 631 O O . ILE A 1 80 ? -7.480 0.441 13.155 1.00 87.94 80 ILE A O 1
ATOM 635 N N . LEU A 1 81 ? -7.224 1.923 11.483 1.00 85.88 81 LEU A N 1
ATOM 636 C CA . LEU A 1 81 ? -8.056 2.946 12.117 1.00 85.88 81 LEU A CA 1
ATOM 637 C C . LEU A 1 81 ? -9.501 2.459 12.272 1.00 85.88 81 LEU A C 1
ATOM 639 O O . LEU A 1 81 ? -10.025 2.520 13.380 1.00 85.88 81 LEU A O 1
ATOM 643 N N . GLY A 1 82 ? -10.101 1.870 11.231 1.00 84.00 82 GLY A N 1
ATOM 644 C CA . GLY A 1 82 ? -11.437 1.265 11.329 1.00 84.00 82 GLY A CA 1
ATOM 645 C C . GLY A 1 82 ? -11.527 0.177 12.408 1.00 84.00 82 GLY A C 1
ATOM 646 O O . GLY A 1 82 ? -12.487 0.135 13.173 1.00 84.00 82 GLY A O 1
ATOM 647 N N . LEU A 1 83 ? -10.493 -0.657 12.542 1.00 81.75 83 LEU A N 1
ATOM 648 C CA . LEU A 1 83 ? -10.453 -1.740 13.529 1.00 81.75 83 LEU A CA 1
ATOM 649 C C . LEU A 1 83 ? -10.297 -1.238 14.978 1.00 81.75 83 LEU A C 1
ATOM 651 O O . LEU A 1 83 ? -10.813 -1.860 15.907 1.00 81.75 83 LEU A O 1
ATOM 655 N N . VAL A 1 84 ? -9.616 -0.104 15.175 1.00 80.38 84 VAL A N 1
ATOM 656 C CA . VAL A 1 84 ? -9.460 0.549 16.487 1.00 80.38 84 VAL A CA 1
ATOM 657 C C . VAL A 1 84 ? -10.781 1.119 17.007 1.00 80.38 84 VAL A C 1
ATOM 659 O O . VAL A 1 84 ? -10.977 1.108 18.226 1.00 80.38 84 VAL A O 1
ATOM 662 N N . PHE A 1 85 ? -11.652 1.591 16.108 1.00 74.81 85 PHE A N 1
ATOM 663 C CA . PHE A 1 85 ? -13.008 2.046 16.434 1.00 74.81 85 PHE A CA 1
ATOM 664 C C . PHE A 1 85 ? -13.990 0.879 16.604 1.00 74.81 85 PHE A C 1
ATOM 666 O O . PHE A 1 85 ? -14.840 0.937 17.478 1.00 74.81 85 PHE A O 1
ATOM 673 N N . LEU A 1 86 ? -13.841 -0.204 15.829 1.00 71.44 86 LEU A N 1
ATOM 674 C CA . LEU A 1 86 ? -14.738 -1.366 15.894 1.00 71.44 86 LEU A CA 1
ATOM 675 C C . LEU A 1 86 ? -14.609 -2.175 17.194 1.00 71.44 86 LEU A C 1
ATOM 677 O O . LEU A 1 86 ? -15.555 -2.828 17.617 1.00 71.44 86 LEU A O 1
ATOM 681 N N . THR A 1 87 ? -13.413 -2.230 17.784 1.00 66.38 87 THR A N 1
ATOM 682 C CA . THR A 1 87 ? -13.158 -3.089 18.947 1.00 66.38 87 THR A CA 1
ATOM 683 C C . THR A 1 87 ? -12.863 -2.257 20.192 1.00 66.38 87 THR A C 1
ATOM 685 O O . THR A 1 87 ? -11.856 -1.538 20.247 1.00 66.38 87 THR A O 1
ATOM 688 N N . ASP A 1 88 ? -13.630 -2.499 21.259 1.00 66.38 88 ASP A N 1
ATOM 689 C CA . ASP A 1 88 ? -13.272 -2.198 22.656 1.00 66.38 88 ASP A CA 1
ATOM 690 C C . ASP A 1 88 ? -12.130 -3.106 23.144 1.00 66.38 88 ASP A C 1
ATOM 692 O O . ASP A 1 88 ? -12.190 -3.807 24.155 1.00 66.38 88 ASP A O 1
ATOM 696 N N . ALA A 1 89 ? -11.064 -3.167 22.352 1.00 65.19 89 ALA A N 1
ATOM 697 C CA . ALA A 1 89 ? -9.925 -4.021 22.602 1.00 65.19 89 ALA A CA 1
ATOM 698 C C . ALA A 1 89 ? -9.086 -3.400 23.714 1.00 65.19 89 ALA A C 1
ATOM 700 O O . ALA A 1 89 ? -8.905 -2.179 23.773 1.00 65.19 89 ALA A O 1
ATOM 701 N N . SER A 1 90 ? -8.486 -4.256 24.541 1.00 76.69 90 SER A N 1
ATOM 702 C CA . SER A 1 90 ? -7.492 -3.817 25.514 1.00 76.69 90 SER A CA 1
ATOM 703 C C . SER A 1 90 ? -6.374 -3.020 24.827 1.00 76.69 90 SER A C 1
ATOM 705 O O . SER A 1 90 ? -5.989 -3.304 23.687 1.00 76.69 90 SER A O 1
ATOM 707 N N . LEU A 1 91 ? -5.810 -2.033 25.533 1.00 79.31 91 LEU A N 1
ATOM 708 C CA . LEU A 1 91 ? -4.700 -1.199 25.044 1.00 79.31 91 LEU A CA 1
ATOM 709 C C . LEU A 1 91 ? -3.538 -2.029 24.465 1.00 79.31 91 LEU A C 1
ATOM 711 O O . LEU A 1 91 ? -2.908 -1.626 23.490 1.00 79.31 91 LEU A O 1
ATOM 715 N N . PHE A 1 92 ? -3.308 -3.228 25.009 1.00 82.38 92 PHE A N 1
ATOM 716 C CA . PHE A 1 92 ? -2.320 -4.183 24.507 1.00 82.38 92 PHE A CA 1
ATOM 717 C C . PHE A 1 92 ? -2.580 -4.647 23.068 1.00 82.38 92 PHE A C 1
ATOM 719 O O . PHE A 1 92 ? -1.632 -4.820 22.302 1.00 82.38 92 PHE A O 1
ATOM 726 N N . ILE A 1 93 ? -3.838 -4.866 22.684 1.00 83.94 93 ILE A N 1
ATOM 727 C CA . ILE A 1 93 ? -4.200 -5.302 21.327 1.00 83.94 93 ILE A CA 1
ATOM 728 C C . ILE A 1 93 ? -4.018 -4.140 20.345 1.00 83.94 93 ILE A C 1
ATOM 730 O O . ILE A 1 93 ? -3.405 -4.324 19.292 1.00 83.94 93 ILE A O 1
ATOM 734 N N . LYS A 1 94 ? -4.453 -2.931 20.722 1.00 82.12 94 LYS A N 1
ATOM 735 C CA . LYS A 1 94 ? -4.280 -1.716 19.906 1.00 82.12 94 LYS A CA 1
ATOM 736 C C . LYS A 1 94 ? -2.795 -1.405 19.664 1.00 82.12 94 LYS A C 1
ATOM 738 O O . LYS A 1 94 ? -2.397 -1.133 18.533 1.00 82.12 94 LYS A O 1
ATOM 743 N N . ALA A 1 95 ? -1.949 -1.561 20.686 1.00 87.19 95 ALA A N 1
ATOM 744 C CA . ALA A 1 95 ? -0.499 -1.395 20.558 1.00 87.19 95 ALA A CA 1
ATOM 745 C C . ALA A 1 95 ? 0.136 -2.399 19.576 1.00 87.19 95 ALA A C 1
ATOM 747 O O . ALA A 1 95 ? 0.990 -2.020 18.775 1.00 87.19 95 ALA A O 1
ATOM 748 N N . LYS A 1 96 ? -0.304 -3.667 19.583 1.00 88.56 96 LYS A N 1
ATOM 749 C CA . LYS A 1 96 ? 0.170 -4.684 18.626 1.00 88.56 96 LYS A CA 1
ATOM 750 C C . LYS A 1 96 ? -0.199 -4.339 17.183 1.00 88.56 96 LYS A C 1
ATOM 752 O O . LYS A 1 96 ? 0.632 -4.511 16.296 1.00 88.56 96 LYS A O 1
ATOM 757 N N . MET A 1 97 ? -1.410 -3.834 16.947 1.00 88.19 97 MET A N 1
ATOM 758 C CA . MET A 1 97 ? -1.839 -3.402 15.610 1.00 88.19 97 MET A CA 1
ATOM 759 C C . MET A 1 97 ? -1.006 -2.225 15.100 1.00 88.19 97 MET A C 1
ATOM 761 O O . MET A 1 97 ? -0.570 -2.231 13.952 1.00 88.19 97 MET A O 1
ATOM 765 N N . PHE A 1 98 ? -0.718 -1.249 15.963 1.00 88.62 98 PHE A N 1
ATOM 766 C CA . PHE A 1 98 ? 0.121 -0.109 15.593 1.00 88.62 98 PHE A CA 1
ATOM 767 C C . PHE A 1 98 ? 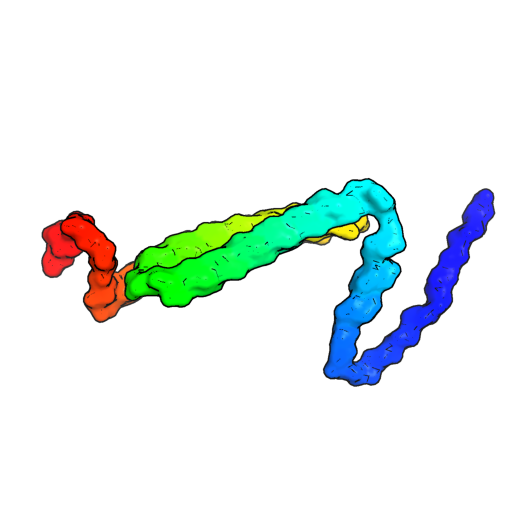1.577 -0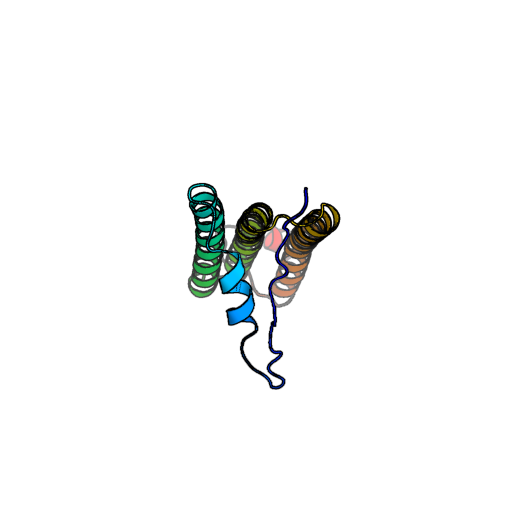.518 15.322 1.00 88.62 98 PHE A C 1
ATOM 769 O O . PHE A 1 98 ? 2.192 -0.046 14.368 1.00 88.62 98 PHE A O 1
ATOM 776 N N . LEU A 1 99 ? 2.118 -1.450 16.112 1.00 92.62 99 LEU A N 1
ATOM 777 C CA . LEU A 1 99 ? 3.441 -2.030 15.872 1.00 92.62 99 LEU A CA 1
ATOM 778 C C . LEU A 1 99 ? 3.502 -2.764 14.526 1.00 92.62 99 LEU A C 1
ATOM 780 O O . LEU A 1 99 ? 4.489 -2.640 13.804 1.00 92.62 99 LEU A O 1
ATOM 784 N N . LEU A 1 100 ? 2.443 -3.492 14.168 1.00 90.69 100 LEU A N 1
ATOM 785 C CA . LEU A 1 100 ? 2.335 -4.169 12.878 1.00 90.69 100 LEU A CA 1
ATOM 786 C C . LEU A 1 100 ? 2.298 -3.167 11.713 1.00 90.69 100 LEU A C 1
ATOM 788 O O . LEU A 1 100 ? 3.040 -3.339 10.747 1.00 90.69 100 LEU A O 1
ATOM 792 N N . LEU A 1 101 ? 1.519 -2.086 11.836 1.00 91.62 101 LEU A N 1
ATOM 793 C CA . LEU A 1 101 ? 1.500 -0.992 10.857 1.00 91.62 101 LEU A CA 1
ATOM 794 C C . LEU A 1 101 ? 2.890 -0.382 10.660 1.00 91.62 101 LEU A C 1
ATOM 796 O O . LEU A 1 101 ? 3.340 -0.200 9.530 1.00 91.62 101 LEU A O 1
ATOM 800 N N . PHE A 1 102 ? 3.574 -0.083 11.764 1.00 92.75 102 PHE A N 1
ATOM 801 C CA . PHE A 1 102 ? 4.913 0.493 11.744 1.00 92.75 102 PHE A CA 1
ATOM 802 C C . PHE A 1 102 ? 5.918 -0.434 11.054 1.00 92.75 102 PHE A C 1
ATOM 804 O O . PHE A 1 102 ? 6.704 0.005 10.212 1.00 92.75 102 PHE A O 1
ATOM 811 N N . LEU A 1 103 ? 5.863 -1.729 11.370 1.00 93.69 103 LEU A N 1
ATOM 812 C CA . LEU A 1 103 ? 6.740 -2.720 10.766 1.00 93.69 103 LEU A CA 1
ATOM 813 C C . LEU A 1 103 ? 6.522 -2.804 9.250 1.00 93.69 103 LEU A C 1
ATOM 815 O O . LEU A 1 103 ? 7.489 -2.807 8.492 1.00 93.69 103 LEU A O 1
ATOM 819 N N . ILE A 1 104 ? 5.270 -2.809 8.793 1.00 91.75 104 ILE A N 1
ATOM 820 C CA . ILE A 1 104 ? 4.960 -2.885 7.361 1.00 91.75 104 ILE A CA 1
ATOM 821 C C . ILE A 1 104 ? 5.375 -1.600 6.635 1.00 91.75 104 ILE A C 1
ATOM 823 O O . ILE A 1 104 ? 5.988 -1.661 5.566 1.00 91.75 104 ILE A O 1
ATOM 827 N N . ALA A 1 105 ? 5.154 -0.438 7.252 1.00 91.81 105 ALA A N 1
ATOM 828 C CA . ALA A 1 105 ? 5.611 0.841 6.718 1.00 91.81 105 ALA A CA 1
ATOM 829 C C . ALA A 1 105 ? 7.142 0.906 6.553 1.00 91.81 105 ALA A C 1
ATOM 831 O O . ALA A 1 105 ? 7.616 1.558 5.627 1.00 91.81 105 ALA A O 1
ATOM 832 N N . MET A 1 106 ? 7.913 0.213 7.399 1.00 94.25 106 MET A N 1
ATOM 833 C CA . MET A 1 106 ? 9.369 0.062 7.249 1.00 94.25 106 MET A CA 1
ATOM 834 C C . MET A 1 106 ? 9.757 -0.983 6.192 1.00 94.25 106 MET A C 1
ATOM 836 O O . MET A 1 106 ? 10.728 -0.788 5.459 1.00 94.25 106 MET A O 1
ATOM 840 N N . ILE A 1 107 ? 9.013 -2.086 6.087 1.00 94.50 107 ILE A N 1
ATOM 841 C CA . ILE A 1 107 ? 9.272 -3.152 5.107 1.00 94.50 107 ILE A CA 1
ATOM 842 C C . ILE A 1 107 ? 9.057 -2.650 3.677 1.00 94.50 107 ILE A C 1
ATOM 844 O O . ILE A 1 107 ? 9.872 -2.939 2.803 1.00 94.50 107 ILE A O 1
ATOM 848 N N . ASN A 1 108 ? 8.022 -1.850 3.434 1.00 93.50 108 ASN A N 1
ATOM 849 C CA . ASN A 1 108 ? 7.692 -1.349 2.099 1.00 93.50 108 ASN A CA 1
ATOM 850 C C . ASN A 1 108 ? 8.838 -0.609 1.378 1.00 93.50 108 ASN A C 1
ATOM 852 O O . ASN A 1 108 ? 9.157 -0.989 0.246 1.00 93.50 108 ASN A O 1
ATOM 856 N N . PRO A 1 109 ? 9.520 0.391 1.972 1.00 92.06 109 PRO A N 1
ATOM 857 C CA . PRO A 1 109 ? 10.666 1.033 1.334 1.00 92.06 109 PRO A CA 1
ATOM 858 C C . PRO A 1 109 ? 11.874 0.095 1.214 1.00 92.06 109 PRO A C 1
ATOM 860 O O . PRO A 1 109 ? 12.591 0.176 0.217 1.00 92.06 109 PRO A O 1
ATOM 863 N N . MET A 1 110 ? 12.085 -0.828 2.163 1.00 95.12 110 MET A N 1
ATOM 864 C CA . MET A 1 110 ? 13.158 -1.828 2.069 1.00 95.12 110 MET A CA 1
ATOM 865 C C . MET A 1 110 ? 12.958 -2.763 0.869 1.00 95.12 110 MET A C 1
ATOM 867 O O . MET A 1 110 ? 13.871 -2.942 0.060 1.00 95.12 110 MET A O 1
ATOM 871 N N . VAL A 1 111 ? 11.752 -3.313 0.719 1.00 93.94 111 VAL A N 1
ATOM 872 C CA . VAL A 1 111 ? 11.376 -4.199 -0.391 1.00 93.94 111 VAL A CA 1
ATOM 873 C C . VAL A 1 111 ? 11.436 -3.446 -1.716 1.00 93.94 111 VAL A C 1
ATOM 875 O O . VAL A 1 111 ? 12.049 -3.926 -2.668 1.00 93.94 111 VAL A O 1
ATOM 878 N N . SER A 1 112 ? 10.877 -2.235 -1.770 1.00 93.50 112 SER A N 1
ATOM 879 C CA . SER A 1 112 ? 10.907 -1.408 -2.977 1.00 93.50 112 SER A CA 1
ATOM 880 C C . SER A 1 112 ? 12.338 -1.091 -3.417 1.00 93.50 112 SER A C 1
ATOM 882 O O . SER A 1 112 ? 12.661 -1.187 -4.599 1.00 93.50 112 SER A O 1
ATOM 884 N N . HIS A 1 113 ? 13.225 -0.750 -2.482 1.00 92.88 113 HIS A N 1
ATOM 885 C CA . HIS A 1 113 ? 14.620 -0.461 -2.802 1.00 92.88 113 HIS A CA 1
ATOM 886 C C . HIS A 1 113 ? 15.373 -1.708 -3.290 1.00 92.88 113 HIS A C 1
ATOM 888 O O . HIS A 1 113 ? 16.092 -1.650 -4.292 1.00 92.88 113 HIS A O 1
ATOM 894 N N . ALA A 1 114 ? 15.176 -2.852 -2.626 1.00 95.44 114 ALA A N 1
ATOM 895 C CA . ALA A 1 114 ? 15.794 -4.117 -3.016 1.00 95.44 114 ALA A CA 1
ATOM 896 C C . ALA A 1 114 ? 15.348 -4.569 -4.418 1.00 95.44 114 ALA A C 1
ATOM 898 O O . ALA A 1 114 ? 16.192 -4.930 -5.243 1.00 95.44 114 ALA A O 1
ATOM 899 N N . ILE A 1 115 ? 14.045 -4.485 -4.713 1.00 94.31 115 ILE A N 1
ATOM 900 C CA . ILE A 1 115 ? 13.491 -4.835 -6.027 1.00 94.31 115 ILE A CA 1
ATOM 901 C C . ILE A 1 115 ? 13.989 -3.864 -7.101 1.00 94.31 115 ILE A C 1
ATOM 903 O O . ILE A 1 115 ? 14.445 -4.317 -8.148 1.00 94.31 115 ILE A O 1
ATOM 907 N N . ALA A 1 116 ? 13.968 -2.550 -6.850 1.00 92.00 116 ALA A N 1
ATOM 908 C CA . ALA A 1 116 ? 14.431 -1.549 -7.813 1.00 92.00 116 ALA A CA 1
ATOM 909 C C . ALA A 1 116 ? 15.912 -1.740 -8.185 1.00 92.00 116 ALA A C 1
ATOM 911 O O . ALA A 1 116 ? 16.272 -1.692 -9.364 1.00 92.00 116 ALA A O 1
ATOM 912 N N . ARG A 1 117 ? 16.770 -2.019 -7.194 1.00 91.00 117 ARG A N 1
ATOM 913 C CA . ARG A 1 117 ? 18.195 -2.304 -7.417 1.00 91.00 117 ARG A CA 1
ATOM 914 C C . ARG A 1 117 ? 18.406 -3.619 -8.171 1.00 91.00 117 ARG A C 1
ATOM 916 O O . ARG A 1 117 ? 19.284 -3.691 -9.029 1.00 91.00 117 ARG A O 1
ATOM 923 N N . GLY A 1 118 ? 17.621 -4.651 -7.858 1.00 93.25 118 GLY A N 1
ATOM 924 C CA . GLY A 1 118 ? 17.647 -5.931 -8.567 1.00 93.25 118 GLY A CA 1
ATOM 925 C C . GLY A 1 118 ? 17.217 -5.794 -10.029 1.00 93.25 118 GLY A C 1
ATOM 926 O O . GLY A 1 118 ? 17.930 -6.250 -10.917 1.00 93.25 118 GLY A O 1
ATOM 927 N N . ALA A 1 119 ? 16.108 -5.098 -10.286 1.00 91.31 119 ALA A N 1
ATOM 928 C CA . ALA A 1 119 ? 15.594 -4.840 -11.630 1.00 91.31 119 ALA A CA 1
ATOM 929 C C . ALA A 1 119 ? 16.602 -4.067 -12.493 1.00 91.31 119 ALA A C 1
ATOM 931 O O . ALA A 1 119 ? 16.859 -4.456 -13.633 1.00 91.31 119 ALA A O 1
ATOM 932 N N . TYR A 1 120 ? 17.244 -3.045 -11.917 1.00 89.00 120 TYR A N 1
ATOM 933 C CA . TYR A 1 120 ? 18.261 -2.265 -12.621 1.00 89.00 120 TYR A CA 1
ATOM 934 C C . TYR A 1 120 ? 19.469 -3.127 -13.018 1.00 89.00 120 TYR A C 1
ATOM 936 O O . TYR A 1 120 ? 19.915 -3.091 -14.162 1.00 89.00 120 TYR A O 1
ATOM 944 N N . LYS A 1 121 ? 19.958 -3.979 -12.105 1.00 88.38 121 LYS A N 1
ATOM 945 C CA . LYS A 1 121 ? 21.057 -4.921 -12.390 1.00 88.38 121 LYS A CA 1
ATOM 946 C C . LYS A 1 121 ? 20.712 -5.957 -13.463 1.00 88.38 121 LYS A C 1
ATOM 948 O O . LYS A 1 121 ? 21.610 -6.421 -14.155 1.00 88.38 121 LYS A O 1
ATOM 953 N N . MET A 1 122 ? 19.436 -6.309 -13.605 1.00 89.81 122 MET A N 1
ATOM 954 C CA . MET A 1 122 ? 18.941 -7.213 -14.650 1.00 89.81 122 MET A CA 1
ATOM 955 C C . MET A 1 122 ? 18.762 -6.517 -16.013 1.00 89.81 122 MET A C 1
ATOM 957 O O . MET A 1 122 ? 18.314 -7.152 -16.964 1.00 89.81 122 MET A O 1
ATOM 961 N N . GLY A 1 123 ? 19.095 -5.226 -16.126 1.00 85.06 123 GLY A N 1
ATOM 962 C CA . GLY A 1 123 ? 18.987 -4.455 -17.367 1.00 85.06 123 GLY A CA 1
ATOM 963 C C . GLY A 1 123 ? 17.587 -3.901 -17.652 1.00 85.06 123 GLY A C 1
ATOM 964 O O . GLY A 1 123 ? 17.348 -3.393 -18.748 1.00 85.06 123 GLY A O 1
ATOM 965 N N . ILE A 1 124 ? 16.660 -3.967 -16.690 1.00 86.38 124 ILE A N 1
ATOM 966 C CA . ILE A 1 124 ? 15.322 -3.376 -16.819 1.00 86.38 124 ILE A CA 1
ATOM 967 C C . ILE A 1 124 ? 15.452 -1.871 -16.574 1.00 86.38 124 ILE A C 1
ATOM 969 O O . ILE A 1 124 ? 15.521 -1.423 -15.431 1.00 86.38 124 ILE A O 1
ATOM 973 N N . LYS A 1 125 ? 15.517 -1.090 -17.656 1.00 83.44 125 LYS A N 1
ATOM 974 C CA . LYS A 1 125 ? 15.637 0.370 -17.577 1.00 83.44 125 LYS A CA 1
ATOM 975 C C . LYS A 1 125 ? 14.284 1.017 -17.258 1.00 83.44 125 LYS A C 1
ATOM 977 O O . LYS A 1 125 ? 13.279 0.602 -17.840 1.00 83.44 125 LYS A O 1
ATOM 982 N N . PRO A 1 126 ? 14.245 2.036 -16.383 1.00 84.38 126 PRO A N 1
ATOM 983 C CA . PRO A 1 126 ? 13.026 2.788 -16.123 1.00 84.38 126 PRO A CA 1
ATOM 984 C C . PRO A 1 126 ? 12.574 3.546 -17.376 1.00 84.38 126 PRO A C 1
ATOM 986 O O . PRO A 1 126 ? 13.378 4.165 -18.074 1.00 84.38 126 PRO A O 1
ATOM 989 N N . GLN A 1 127 ? 11.270 3.541 -17.646 1.00 83.00 127 GLN A N 1
ATOM 990 C CA . GLN A 1 127 ? 10.648 4.347 -18.706 1.00 83.00 127 GLN A CA 1
ATOM 991 C C . GLN A 1 127 ? 10.585 5.836 -18.299 1.00 83.00 127 GLN A C 1
ATOM 993 O O . GLN A 1 127 ? 9.519 6.368 -17.984 1.00 83.00 127 GLN A O 1
ATOM 998 N N . VAL A 1 128 ? 11.734 6.519 -18.263 1.00 84.25 128 VAL A N 1
ATOM 999 C CA . VAL A 1 128 ? 11.865 7.942 -17.890 1.00 84.25 128 VAL A CA 1
ATOM 1000 C C . VAL A 1 128 ? 12.449 8.776 -19.030 1.00 84.25 128 VAL A C 1
ATOM 1002 O O . VAL A 1 128 ? 13.218 8.286 -19.850 1.00 84.25 128 VAL A O 1
ATOM 1005 N N . LYS A 1 129 ? 12.087 10.067 -19.086 1.00 82.19 129 LYS A N 1
ATOM 1006 C CA . LYS A 1 129 ? 12.546 10.993 -20.141 1.00 82.19 129 LYS A CA 1
ATOM 1007 C C . LYS A 1 129 ? 14.046 11.303 -20.056 1.00 82.19 129 LYS A C 1
ATOM 1009 O O . LYS A 1 129 ? 14.668 11.560 -21.079 1.00 82.19 129 LYS A O 1
ATOM 1014 N N . VAL A 1 130 ? 14.601 11.303 -18.845 1.00 83.62 130 VAL A N 1
ATOM 1015 C CA . VAL A 1 130 ? 16.030 11.488 -18.572 1.00 83.62 130 VAL A CA 1
ATOM 1016 C C . VAL A 1 130 ? 16.404 10.534 -17.443 1.00 83.62 130 VAL A C 1
ATOM 1018 O O . VAL A 1 130 ? 15.821 10.610 -16.363 1.00 83.62 130 VAL A O 1
ATOM 1021 N N . ASP A 1 131 ? 17.353 9.640 -17.702 1.00 84.38 131 ASP A N 1
ATOM 1022 C CA . ASP A 1 131 ? 17.954 8.760 -16.700 1.00 84.38 131 ASP A CA 1
ATOM 1023 C C . ASP A 1 131 ? 19.364 9.271 -16.381 1.00 84.38 131 ASP A C 1
ATOM 1025 O O . ASP A 1 131 ? 20.295 9.067 -17.158 1.00 84.38 131 ASP A O 1
ATOM 1029 N N . MET A 1 132 ? 19.508 9.982 -15.259 1.00 85.38 132 MET A N 1
ATOM 1030 C CA . MET A 1 132 ? 20.814 10.468 -14.794 1.00 85.38 132 MET A CA 1
ATOM 1031 C C . MET A 1 132 ? 21.680 9.332 -14.237 1.00 85.38 132 MET A C 1
ATOM 1033 O O . MET A 1 132 ? 22.895 9.354 -14.392 1.00 85.38 132 MET A O 1
ATOM 1037 N N . TYR A 1 133 ? 21.062 8.307 -13.643 1.00 82.75 133 TYR A N 1
ATOM 1038 C CA . TYR A 1 133 ? 21.787 7.208 -13.008 1.00 82.75 133 TYR A CA 1
ATOM 1039 C C . TYR A 1 133 ? 22.496 6.330 -14.047 1.00 82.75 133 TYR A C 1
ATOM 1041 O O . TYR A 1 133 ? 23.640 5.926 -13.848 1.00 82.75 133 TYR A O 1
ATOM 1049 N N . GLY A 1 134 ? 21.844 6.090 -15.188 1.00 81.88 134 GLY A N 1
ATOM 1050 C CA . GLY A 1 134 ? 22.461 5.427 -16.337 1.00 81.88 134 GLY A CA 1
ATOM 1051 C C . GLY A 1 134 ? 23.531 6.256 -17.054 1.00 81.88 134 GLY A C 1
ATOM 1052 O O . GLY A 1 134 ? 24.306 5.693 -17.820 1.00 81.88 134 GLY A O 1
ATOM 1053 N N . TRP A 1 135 ? 23.589 7.571 -16.822 1.00 81.69 135 TRP A N 1
ATOM 1054 C CA . TRP A 1 135 ? 24.621 8.445 -17.388 1.00 81.69 135 TRP A CA 1
ATOM 1055 C C . TRP A 1 135 ? 25.896 8.442 -16.534 1.00 81.69 135 TRP A C 1
ATOM 1057 O O . TRP A 1 135 ? 26.997 8.378 -17.076 1.00 81.69 135 TRP A O 1
ATOM 1067 N N . ASP A 1 136 ? 25.738 8.444 -15.207 1.00 85.75 136 ASP A N 1
ATOM 1068 C CA . ASP A 1 136 ? 26.853 8.412 -14.250 1.00 85.75 136 ASP A CA 1
ATOM 1069 C C . ASP A 1 136 ? 27.490 7.018 -14.114 1.00 85.75 136 ASP A C 1
ATOM 1071 O O . ASP A 1 136 ? 28.640 6.897 -13.689 1.00 85.75 136 ASP A O 1
ATOM 1075 N N . ASN A 1 137 ? 26.756 5.957 -14.464 1.00 79.62 137 ASN A N 1
ATOM 1076 C CA . ASN A 1 137 ? 27.215 4.573 -14.361 1.00 79.62 137 ASN A CA 1
ATOM 1077 C C . ASN A 1 137 ? 27.007 3.809 -15.692 1.00 79.62 137 ASN A C 1
ATOM 1079 O O . ASN A 1 137 ? 26.068 3.001 -15.765 1.00 79.62 137 ASN A O 1
ATOM 1083 N N . PRO A 1 138 ? 27.847 4.079 -16.718 1.00 69.56 138 PRO A N 1
ATOM 1084 C CA . PRO A 1 138 ? 27.727 3.515 -18.069 1.00 69.56 138 PRO A CA 1
ATOM 1085 C C . PRO A 1 138 ? 27.942 1.997 -18.149 1.00 69.56 138 PRO A C 1
ATOM 1087 O O . PRO A 1 138 ? 28.613 1.424 -17.258 1.00 69.56 138 PRO A O 1
#

Secondary structure (DSSP, 8-state):
--------------SSS-THHHHHTSS---TTTHHHHHHHHHHHHHHHHHHHHHHHH--SHHHHHHHHHHHHHHHHHHHHHHHHHH----HHHHHHHHHHHHHHHHHHHHHHHHHHHHHHHTT-----S--SHHHH--

Organism: Pyrococcus furiosus (strain ATCC 43587 / DSM 3638 / JCM 8422 / Vc1) (NCBI:txid186497)

pLDDT: mean 77.93, std 18.25, range [33.81, 95.44]

Solvent-accessible surface area (backbone atoms only — not comparable to full-atom values): 8254 Å² total; per-residue (Å²): 134,87,83,78,76,77,88,82,74,88,78,80,78,86,79,95,74,70,78,62,67,69,62,61,74,76,69,83,78,58,103,70,67,56,62,56,28,50,50,29,35,52,50,10,50,49,38,40,51,53,20,56,51,39,47,73,69,42,90,40,71,66,61,22,50,55,36,44,49,52,18,50,51,54,15,50,53,24,41,51,54,16,49,60,69,70,41,98,58,56,71,70,56,55,51,52,53,52,52,50,51,52,52,49,59,55,44,44,60,52,51,48,50,54,50,54,54,50,40,46,76,71,66,54,74,77,92,59,98,74,63,65,68,61,65,80,57,116

Mean predicted aligned error: 11.97 Å

Foldseek 3Di:
DDPPDDDPDPDDDDDDDDPPVVVVVLQPDDVPLNVVLVVLLVQLVVLLVVLVVQLVPDPAPLSNLVSNLVSVLSSLVSNLVSVVSRDPDPPVVNVVSVVVSVVVNVVSVVVSVVVVVVCVVVVRDGPDPDDPVVVVPD

Nearest PDB structures (foldseek):
  7qru-assembly1_G  TM=8.959E-01  e=7.835E-05  Alkalihalophilus pseudofirmus
  6u8y-assembly1_c  TM=8.630E-01  e=2.332E-04  Pyrococcus furiosus COM1
  7d3u-assembly1_G  TM=8.882E-01  e=1.662E-03  Dietzia sp. DQ12-45-1b
  6z16-assembly1_g  TM=8.416E-01  e=9.632E-04  Anoxybacillus flavithermus WK1

InterPro domains:
  IPR005133 Na+/H+ antiporter subunit G [PF03334] (40-120)
  IPR005133 Na+/H+ antiporter subunit G [PTHR34703] (34-132)
  IPR005133 Na+/H+ antiporter subunit G [TIGR01300] (40-132)